Protein AF-A0A959P524-F1 (afdb_monomer_lite)

Sequence (71 aa):
MTKTIFIFLLLVSLSLNAQINSKLQKIISDLPASTNVAISILNANNGEIILEKNSAIPMIPASNTKLFTTA

Secondary structure (DSSP, 8-state):
-HHHHHHHHHHHHHHHHHHHHHHHHHHHHTS-TT----EEEE-TTT--EEEEESTTS----GGGGHHHH--

Foldseek 3Di:
DVVVVVVVVVVVLVVVLVVVVVVVVVVVVPDDPPDDDWDWDADPVPRHTSDTDCPVPDDDCVVVVVVVVVD

Structure (mmCIF, N/CA/C/O backbone):
data_AF-A0A959P524-F1
#
_entry.id   AF-A0A959P524-F1
#
loop_
_atom_site.group_PDB
_atom_site.id
_atom_site.type_symbol
_atom_site.label_atom_id
_atom_site.label_alt_id
_atom_site.label_comp_id
_atom_site.label_asym_id
_atom_site.label_entity_id
_atom_site.label_seq_id
_atom_site.pdbx_PDB_ins_code
_atom_site.Cartn_x
_atom_site.Cartn_y
_atom_site.Cartn_z
_atom_site.occupancy
_atom_site.B_iso_or_equiv
_atom_site.auth_seq_id
_atom_site.auth_comp_id
_atom_site.auth_asym_id
_atom_site.auth_atom_id
_atom_site.pdbx_PDB_model_num
ATOM 1 N N . MET A 1 1 ? 12.746 8.051 -38.865 1.00 59.19 1 MET A N 1
ATOM 2 C CA . MET A 1 1 ? 13.569 7.296 -37.893 1.00 59.19 1 MET A CA 1
ATOM 3 C C . MET A 1 1 ? 13.337 7.728 -36.442 1.00 59.19 1 MET A C 1
ATOM 5 O O . MET A 1 1 ? 13.311 6.879 -35.568 1.00 59.19 1 MET A O 1
ATOM 9 N N . THR A 1 2 ? 13.104 9.015 -36.166 1.00 60.53 2 THR A N 1
ATOM 10 C CA . THR A 1 2 ? 12.841 9.534 -34.806 1.00 60.53 2 THR A CA 1
ATOM 11 C C . THR A 1 2 ? 11.497 9.094 -34.205 1.00 60.53 2 THR A C 1
ATOM 13 O O . THR A 1 2 ? 11.433 8.780 -33.022 1.00 60.53 2 THR A O 1
ATOM 16 N N . LYS A 1 3 ? 10.429 8.991 -35.012 1.00 63.12 3 LYS A N 1
ATOM 17 C CA . LYS A 1 3 ? 9.095 8.567 -34.533 1.00 63.12 3 LYS A CA 1
ATOM 18 C C . LYS A 1 3 ? 9.052 7.118 -34.024 1.00 63.12 3 LYS A C 1
ATOM 20 O O . LYS A 1 3 ? 8.372 6.838 -33.045 1.00 63.12 3 LYS A O 1
ATOM 25 N N . THR A 1 4 ? 9.795 6.207 -34.651 1.00 74.69 4 THR A N 1
ATOM 26 C CA . THR A 1 4 ? 9.860 4.791 -34.249 1.00 74.69 4 THR A CA 1
ATOM 27 C C . THR A 1 4 ? 10.587 4.593 -32.918 1.00 74.69 4 THR A C 1
ATOM 29 O O . THR A 1 4 ? 10.156 3.779 -32.110 1.00 74.69 4 THR A O 1
ATOM 32 N N . ILE A 1 5 ? 11.632 5.382 -32.648 1.00 77.50 5 ILE A N 1
ATOM 33 C CA . ILE A 1 5 ? 12.345 5.378 -31.358 1.00 77.50 5 ILE A CA 1
ATOM 34 C C . ILE A 1 5 ? 11.440 5.884 -30.228 1.00 77.50 5 ILE A C 1
ATOM 36 O O . ILE A 1 5 ? 11.416 5.298 -29.149 1.00 77.50 5 ILE A O 1
ATOM 40 N N . PHE A 1 6 ? 10.648 6.926 -30.489 1.00 73.56 6 PHE A N 1
ATOM 41 C CA . PHE A 1 6 ? 9.716 7.474 -29.502 1.00 73.56 6 PHE A CA 1
ATOM 42 C C . PHE A 1 6 ? 8.618 6.469 -29.114 1.00 73.56 6 PHE A C 1
ATOM 44 O O . PHE A 1 6 ? 8.315 6.303 -27.937 1.00 73.56 6 PHE A O 1
ATOM 51 N N . ILE A 1 7 ? 8.072 5.735 -30.092 1.00 72.88 7 ILE A N 1
ATOM 52 C CA . ILE A 1 7 ? 7.082 4.670 -29.852 1.00 72.88 7 ILE A CA 1
ATOM 53 C C . ILE A 1 7 ? 7.692 3.517 -29.041 1.00 72.88 7 ILE A C 1
ATOM 55 O O . ILE A 1 7 ? 7.049 2.995 -28.135 1.00 72.88 7 ILE A O 1
ATOM 59 N N . PHE A 1 8 ? 8.939 3.140 -29.329 1.00 72.56 8 PHE A N 1
ATOM 60 C CA . PHE A 1 8 ? 9.635 2.092 -28.583 1.00 72.56 8 PHE A CA 1
ATOM 61 C C . PHE A 1 8 ? 9.878 2.483 -27.116 1.00 72.56 8 PHE A C 1
ATOM 63 O O . PHE A 1 8 ? 9.592 1.697 -26.217 1.00 72.56 8 PHE A O 1
ATOM 70 N N . LEU A 1 9 ? 10.323 3.718 -26.858 1.00 68.31 9 LEU A N 1
ATOM 71 C CA . LEU A 1 9 ? 10.496 4.253 -25.499 1.00 68.31 9 LEU A CA 1
ATOM 72 C C . LEU A 1 9 ? 9.179 4.298 -24.713 1.00 68.31 9 LEU A C 1
ATOM 74 O O . LEU A 1 9 ? 9.165 3.959 -23.530 1.00 68.31 9 LEU A O 1
ATOM 78 N N . LEU A 1 10 ? 8.075 4.652 -25.376 1.00 67.12 10 LEU A N 1
ATOM 79 C CA . LEU A 1 10 ? 6.743 4.629 -24.774 1.00 67.12 10 LEU A CA 1
ATOM 80 C C . LEU A 1 10 ? 6.324 3.197 -24.390 1.00 67.12 10 LEU A C 1
ATOM 82 O O . LEU A 1 10 ? 5.826 2.961 -23.299 1.00 67.12 10 LEU A O 1
ATOM 86 N N . LEU A 1 11 ? 6.558 2.205 -25.250 1.00 67.12 11 LEU A N 1
ATOM 87 C CA . LEU A 1 11 ? 6.183 0.813 -24.962 1.00 67.12 11 LEU A CA 1
ATOM 88 C C . LEU A 1 11 ? 6.976 0.214 -23.792 1.00 67.12 11 LEU A C 1
ATOM 90 O O . LEU A 1 11 ? 6.418 -0.524 -22.976 1.00 67.12 11 LEU A O 1
ATOM 94 N N . VAL A 1 12 ? 8.263 0.553 -23.678 1.00 65.75 12 VAL A N 1
ATOM 95 C CA . VAL A 1 12 ? 9.111 0.091 -22.571 1.00 65.75 12 VAL A CA 1
ATOM 96 C C . VAL A 1 12 ? 8.633 0.670 -21.238 1.00 65.75 12 VAL A C 1
ATOM 98 O O . VAL A 1 12 ? 8.515 -0.082 -20.269 1.00 65.75 12 VAL A O 1
ATOM 101 N N . SER A 1 13 ? 8.274 1.957 -21.181 1.00 63.66 13 SER A N 1
ATOM 102 C CA . SER A 1 13 ? 7.767 2.568 -19.944 1.00 63.66 13 SER A CA 1
ATOM 103 C C . SER A 1 13 ? 6.424 1.974 -19.500 1.00 63.66 13 SER A C 1
ATOM 105 O O . SER A 1 13 ? 6.239 1.713 -18.310 1.00 63.66 13 SER A O 1
ATOM 107 N N . LEU A 1 14 ? 5.525 1.650 -20.439 1.00 63.72 14 LEU A N 1
ATOM 108 C CA . LEU A 1 14 ? 4.272 0.952 -20.125 1.00 63.72 14 LEU A CA 1
ATOM 109 C C . LEU A 1 14 ? 4.499 -0.458 -19.546 1.00 63.72 14 LEU A C 1
ATOM 111 O O . LEU A 1 14 ? 3.778 -0.871 -18.636 1.00 63.72 14 LEU A O 1
ATOM 115 N N . SER A 1 15 ? 5.500 -1.198 -20.036 1.00 65.62 15 SER A N 1
ATOM 116 C CA . SER A 1 15 ? 5.774 -2.568 -19.569 1.00 65.62 15 SER A CA 1
ATOM 117 C C . SER A 1 15 ? 6.287 -2.642 -18.125 1.00 65.62 15 SER A C 1
ATOM 119 O O . SER A 1 15 ? 5.963 -3.588 -17.403 1.00 65.62 15 SER A O 1
ATOM 121 N N . LEU A 1 16 ? 7.038 -1.634 -17.670 1.00 66.69 16 LEU A N 1
ATOM 122 C CA . LEU A 1 16 ? 7.644 -1.635 -16.336 1.00 66.69 16 LEU A CA 1
ATOM 123 C C . LEU A 1 16 ? 6.582 -1.463 -15.236 1.00 66.69 16 LEU A C 1
ATOM 125 O O . LEU A 1 16 ? 6.568 -2.198 -14.245 1.00 66.69 16 LEU A O 1
ATOM 129 N N . ASN A 1 17 ? 5.624 -0.560 -15.459 1.00 70.44 17 ASN A N 1
ATOM 130 C CA . ASN A 1 17 ? 4.512 -0.316 -14.535 1.00 70.44 17 ASN 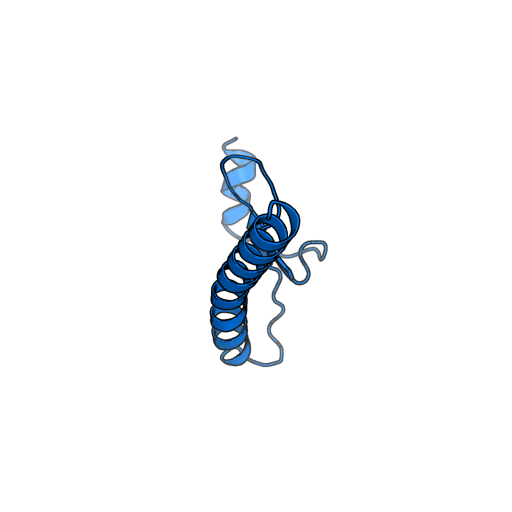A CA 1
ATOM 131 C C . ASN A 1 17 ? 3.550 -1.515 -14.454 1.00 70.44 17 ASN A C 1
ATOM 133 O O . ASN A 1 17 ? 2.955 -1.778 -13.405 1.00 70.44 17 ASN A O 1
ATOM 137 N N . ALA A 1 18 ? 3.440 -2.297 -15.533 1.00 77.81 18 ALA A N 1
ATOM 138 C CA . ALA A 1 18 ? 2.584 -3.479 -15.577 1.00 77.81 18 ALA A CA 1
ATOM 139 C C . ALA A 1 18 ? 3.024 -4.574 -14.585 1.00 77.81 18 ALA A C 1
ATOM 141 O O . ALA A 1 18 ? 2.174 -5.255 -14.008 1.00 77.81 18 ALA A O 1
ATOM 142 N N . GLN A 1 19 ? 4.331 -4.730 -14.337 1.00 85.81 19 GLN A N 1
ATOM 143 C CA . GLN A 1 1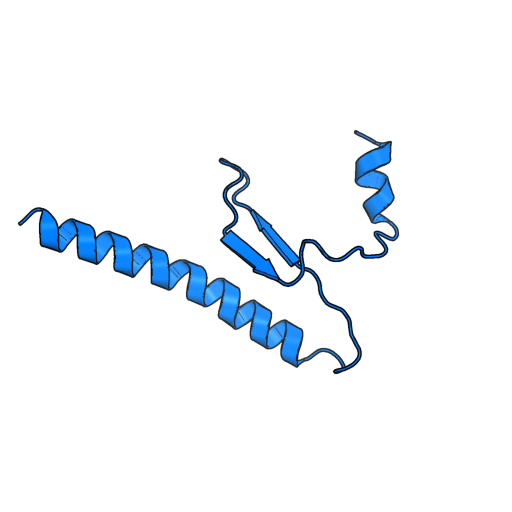9 ? 4.843 -5.757 -13.423 1.00 85.81 19 GLN A CA 1
ATOM 144 C C . GLN A 1 19 ? 4.553 -5.434 -11.950 1.00 85.81 19 GLN A C 1
ATOM 146 O O . GLN A 1 19 ? 4.230 -6.332 -11.171 1.00 85.81 19 GLN A O 1
ATOM 151 N N . ILE A 1 20 ? 4.660 -4.161 -11.558 1.00 86.19 20 ILE A N 1
ATOM 152 C CA . ILE A 1 20 ? 4.319 -3.715 -10.199 1.00 86.19 20 ILE A CA 1
ATOM 153 C C . ILE A 1 20 ? 2.820 -3.902 -9.967 1.00 86.19 20 ILE A C 1
ATOM 155 O O . ILE A 1 20 ? 2.418 -4.485 -8.959 1.00 86.19 20 ILE A O 1
ATOM 159 N N . ASN A 1 21 ? 1.999 -3.483 -10.933 1.00 86.94 21 ASN A N 1
ATOM 160 C CA . ASN A 1 21 ? 0.555 -3.638 -10.845 1.00 86.94 21 ASN A CA 1
ATOM 161 C C . ASN A 1 21 ? 0.147 -5.118 -10.740 1.00 86.94 21 ASN A C 1
ATOM 163 O O . ASN A 1 21 ? -0.629 -5.466 -9.859 1.00 86.94 21 ASN A O 1
ATOM 167 N N . SER A 1 22 ? 0.703 -6.017 -11.563 1.00 90.69 22 SER A N 1
ATOM 168 C CA . SER A 1 22 ? 0.329 -7.441 -11.517 1.00 90.69 22 SER A CA 1
ATOM 169 C C . SER A 1 22 ? 0.677 -8.106 -10.182 1.00 90.69 22 SER A C 1
ATOM 171 O O . SER A 1 22 ? -0.134 -8.858 -9.638 1.00 90.69 22 SER A O 1
ATOM 173 N N . LYS A 1 23 ? 1.843 -7.784 -9.605 1.00 91.50 23 LYS A N 1
ATOM 174 C CA . LYS A 1 23 ? 2.232 -8.258 -8.270 1.00 91.50 23 LYS A CA 1
ATOM 175 C C . LYS A 1 23 ? 1.283 -7.746 -7.191 1.00 91.50 23 LYS A C 1
ATOM 177 O O . LYS A 1 23 ? 0.871 -8.526 -6.339 1.00 91.50 23 LYS A O 1
ATOM 182 N N . LEU A 1 24 ? 0.910 -6.467 -7.240 1.00 91.38 24 LEU A N 1
ATOM 183 C CA . LEU A 1 24 ? -0.042 -5.896 -6.289 1.00 91.38 24 LEU A CA 1
ATOM 184 C C . LEU A 1 24 ? -1.428 -6.515 -6.416 1.00 91.38 24 LEU A C 1
ATOM 186 O O . LEU A 1 24 ? -2.018 -6.850 -5.396 1.00 91.38 24 LEU A O 1
ATOM 190 N N . GLN A 1 25 ? -1.937 -6.711 -7.634 1.00 91.25 25 GLN A N 1
ATOM 191 C CA . GLN A 1 25 ? -3.236 -7.359 -7.827 1.00 91.25 25 GLN A CA 1
ATOM 192 C C . GLN A 1 25 ? -3.241 -8.772 -7.251 1.00 91.25 25 GLN A C 1
ATOM 194 O O . GLN A 1 25 ? -4.206 -9.137 -6.592 1.00 91.25 25 GLN A O 1
ATOM 199 N N . LYS A 1 26 ? -2.146 -9.524 -7.421 1.00 95.25 26 LYS A N 1
ATOM 200 C CA . LYS A 1 26 ? -1.994 -10.847 -6.809 1.00 95.25 26 LYS A CA 1
ATOM 201 C C . LYS A 1 26 ? -2.019 -10.783 -5.276 1.00 95.25 26 LYS A C 1
ATOM 203 O O . LYS A 1 26 ? -2.737 -11.541 -4.645 1.00 95.25 26 LYS A O 1
ATOM 208 N N . ILE A 1 27 ? -1.275 -9.855 -4.672 1.00 95.12 27 ILE A N 1
ATOM 209 C CA . ILE A 1 27 ? -1.277 -9.688 -3.207 1.00 95.12 27 ILE A CA 1
ATOM 210 C C . ILE A 1 27 ? -2.677 -9.314 -2.708 1.00 95.12 27 ILE A C 1
ATOM 212 O O . ILE A 1 27 ? -3.140 -9.848 -1.709 1.00 95.12 27 ILE A O 1
ATOM 216 N N . ILE A 1 28 ? -3.360 -8.404 -3.405 1.00 94.50 28 ILE A N 1
ATOM 217 C CA . ILE A 1 28 ? -4.698 -7.941 -3.027 1.00 94.50 28 ILE A CA 1
ATOM 218 C C . ILE A 1 28 ? -5.736 -9.052 -3.198 1.00 94.50 28 ILE A C 1
ATOM 220 O O . ILE A 1 28 ? -6.632 -9.154 -2.367 1.00 94.50 28 ILE A O 1
ATOM 224 N N . SER A 1 29 ? -5.627 -9.887 -4.237 1.00 94.88 29 SER A N 1
ATOM 225 C CA . SER A 1 29 ? -6.553 -11.007 -4.449 1.00 94.88 29 SER A CA 1
ATOM 226 C C . SER A 1 29 ? -6.451 -12.081 -3.371 1.00 94.88 29 SER A C 1
ATOM 228 O O . SER A 1 29 ? -7.415 -12.809 -3.159 1.00 94.88 29 SER A O 1
ATOM 230 N N . ASP A 1 30 ? -5.308 -12.162 -2.691 1.00 97.31 30 ASP A N 1
ATOM 231 C CA . ASP A 1 30 ? -5.086 -13.105 -1.596 1.00 97.31 30 ASP A CA 1
ATOM 232 C C . ASP A 1 30 ? -5.663 -12.587 -0.257 1.00 97.31 30 ASP A C 1
ATOM 234 O O . ASP A 1 30 ? -5.709 -13.327 0.728 1.00 97.31 30 ASP A O 1
ATOM 238 N N . LEU A 1 31 ? -6.120 -11.327 -0.196 1.00 96.50 31 LEU A N 1
ATOM 239 C CA . LEU A 1 31 ? -6.757 -10.751 0.990 1.00 96.50 31 LEU A CA 1
ATOM 240 C C . LEU A 1 31 ? -8.248 -11.126 1.068 1.00 96.50 31 LEU A C 1
ATOM 242 O O . LEU A 1 31 ? -8.910 -11.286 0.039 1.00 96.50 31 LEU A O 1
ATOM 246 N N . PRO A 1 32 ? -8.830 -11.198 2.280 1.00 97.69 32 PRO A N 1
ATOM 247 C CA . PRO A 1 32 ? -10.273 -11.333 2.441 1.00 97.69 32 PRO A CA 1
ATOM 248 C C . PRO A 1 32 ? -11.040 -10.243 1.682 1.00 97.69 32 PRO A C 1
ATOM 250 O O . PRO A 1 32 ? -10.671 -9.071 1.713 1.00 97.69 32 PRO A O 1
ATOM 253 N N . ALA A 1 33 ? -12.165 -10.608 1.061 1.00 92.50 33 ALA A N 1
ATOM 254 C CA . ALA A 1 33 ? -12.952 -9.685 0.235 1.00 92.50 33 ALA A CA 1
ATOM 255 C C . ALA A 1 33 ? -13.475 -8.447 0.994 1.00 92.50 33 ALA A C 1
ATOM 257 O O . ALA A 1 33 ? -13.772 -7.426 0.383 1.00 92.50 33 ALA A O 1
ATOM 258 N N . SER A 1 34 ? -13.581 -8.523 2.324 1.00 96.12 34 SER A N 1
ATOM 259 C CA . SER A 1 34 ? -13.987 -7.410 3.188 1.00 96.12 34 SER A CA 1
ATOM 260 C C . SER A 1 34 ? -12.846 -6.450 3.547 1.00 96.12 34 SER A C 1
ATOM 262 O O . SER A 1 34 ? -13.072 -5.475 4.263 1.00 96.12 34 SER A O 1
ATOM 264 N N . THR A 1 35 ? -11.608 -6.730 3.134 1.00 95.50 35 THR A N 1
ATOM 265 C CA . THR A 1 35 ? -10.449 -5.898 3.462 1.00 95.50 35 THR A CA 1
ATOM 266 C C . THR A 1 35 ? -10.424 -4.640 2.596 1.00 95.50 35 THR A C 1
ATOM 268 O O . THR A 1 35 ? -10.296 -4.702 1.375 1.00 95.50 35 THR A O 1
ATOM 271 N N . ASN A 1 36 ? -10.478 -3.474 3.241 1.00 94.50 36 ASN A N 1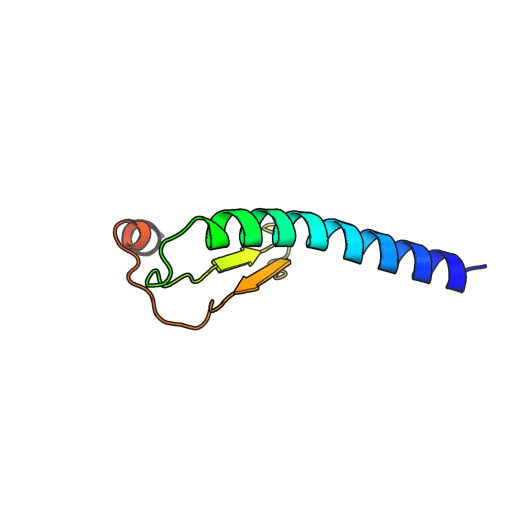
ATOM 272 C CA . ASN A 1 36 ? -10.279 -2.190 2.574 1.00 94.50 36 ASN A CA 1
ATOM 273 C C . ASN A 1 36 ? -8.789 -1.956 2.307 1.00 94.50 36 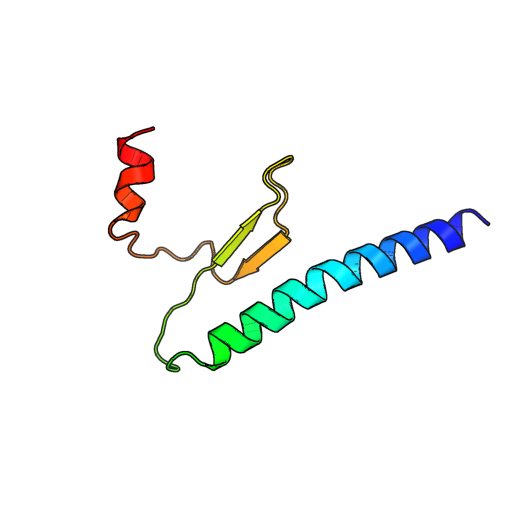ASN A C 1
ATOM 275 O O . ASN A 1 36 ? -7.966 -2.044 3.218 1.00 94.50 36 ASN A O 1
ATOM 279 N N . VAL A 1 37 ? -8.448 -1.623 1.061 1.00 95.25 37 VAL A N 1
ATOM 280 C CA . VAL A 1 37 ? -7.066 -1.396 0.621 1.00 95.25 37 VAL A CA 1
ATOM 281 C C . VAL A 1 37 ? -6.957 -0.037 -0.061 1.00 95.25 37 VAL A C 1
ATOM 283 O O . VAL A 1 37 ? -7.672 0.227 -1.034 1.00 95.25 37 VAL A O 1
ATOM 286 N N . ALA A 1 38 ? -6.018 0.779 0.419 1.00 95.44 38 ALA A N 1
ATOM 287 C CA . ALA A 1 38 ? -5.571 2.016 -0.209 1.00 95.44 38 ALA A CA 1
ATOM 288 C C . ALA A 1 38 ? -4.041 1.996 -0.334 1.00 95.44 38 ALA A C 1
ATOM 290 O O . ALA A 1 38 ? -3.346 1.656 0.623 1.00 95.44 38 ALA A O 1
ATOM 291 N N . ILE A 1 39 ? -3.523 2.301 -1.523 1.00 94.44 39 ILE A N 1
ATOM 292 C CA . ILE A 1 39 ? -2.096 2.239 -1.859 1.00 94.44 39 ILE A CA 1
ATOM 293 C C . ILE A 1 39 ? -1.764 3.427 -2.765 1.00 94.44 39 ILE A C 1
ATOM 295 O O . ILE A 1 39 ? -2.469 3.673 -3.742 1.00 94.44 39 ILE A O 1
ATOM 299 N N . SER A 1 40 ? -0.668 4.122 -2.470 1.00 93.75 40 SER A N 1
ATOM 300 C CA . SER A 1 40 ? -0.021 5.066 -3.384 1.00 93.75 40 SER A CA 1
ATOM 301 C C . SER A 1 40 ? 1.468 4.738 -3.432 1.00 93.75 40 SER A C 1
ATOM 303 O O . SER A 1 40 ? 2.106 4.578 -2.390 1.00 93.75 40 SER A O 1
ATOM 305 N N . ILE A 1 41 ? 2.003 4.561 -4.637 1.00 92.25 41 ILE A N 1
ATOM 306 C CA . ILE A 1 41 ? 3.422 4.321 -4.895 1.00 92.25 41 ILE A CA 1
ATOM 307 C C . ILE A 1 41 ? 3.922 5.484 -5.728 1.00 92.25 41 ILE A C 1
ATOM 309 O O . ILE A 1 41 ? 3.428 5.726 -6.829 1.00 92.25 41 ILE A O 1
ATOM 313 N N . LEU A 1 42 ? 4.937 6.158 -5.208 1.00 93.31 42 LEU A N 1
ATOM 314 C CA . LEU A 1 42 ? 5.565 7.312 -5.827 1.00 93.31 42 LEU A CA 1
ATOM 315 C C . LEU A 1 42 ? 7.047 7.053 -6.076 1.00 93.31 42 LEU A C 1
ATOM 317 O O . LEU A 1 42 ? 7.717 6.346 -5.320 1.00 93.31 42 LEU A O 1
ATOM 321 N N . ASN A 1 43 ? 7.563 7.642 -7.145 1.00 90.75 43 ASN A N 1
ATOM 322 C CA . ASN A 1 43 ? 8.987 7.717 -7.395 1.00 90.75 43 ASN A CA 1
ATOM 323 C C . ASN A 1 43 ? 9.597 8.726 -6.415 1.00 90.75 43 ASN A C 1
ATOM 325 O O . ASN A 1 43 ? 9.304 9.917 -6.465 1.00 90.75 43 ASN A O 1
ATOM 329 N N . ALA A 1 44 ? 10.462 8.249 -5.521 1.00 93.31 44 ALA A N 1
ATOM 330 C CA . ALA A 1 44 ? 11.058 9.075 -4.473 1.00 93.31 44 ALA A CA 1
ATOM 331 C C . ALA A 1 44 ? 11.933 10.228 -5.006 1.00 93.31 44 ALA A C 1
ATOM 333 O O . ALA A 1 44 ? 12.154 11.195 -4.286 1.00 93.31 44 ALA A O 1
ATOM 334 N N . ASN A 1 45 ? 12.424 10.145 -6.249 1.00 95.31 45 ASN A N 1
ATOM 335 C CA . ASN A 1 45 ? 13.309 11.164 -6.818 1.00 95.31 45 ASN A CA 1
ATOM 336 C C . ASN A 1 45 ? 12.551 12.389 -7.343 1.00 95.31 45 ASN A C 1
ATOM 338 O O . ASN A 1 45 ? 13.090 13.491 -7.317 1.00 95.31 45 ASN A O 1
ATOM 342 N N . ASN A 1 46 ? 11.337 12.201 -7.868 1.00 94.69 46 ASN A N 1
ATOM 343 C CA . ASN A 1 46 ? 10.582 13.261 -8.549 1.00 94.69 46 ASN A CA 1
ATOM 344 C C . ASN A 1 46 ? 9.128 13.406 -8.064 1.00 94.69 46 ASN A C 1
ATOM 346 O O . ASN A 1 46 ? 8.423 14.295 -8.532 1.00 94.69 46 ASN A O 1
ATOM 350 N N . GLY A 1 47 ? 8.676 12.559 -7.137 1.00 92.12 47 GLY A N 1
ATOM 351 C CA . GLY A 1 47 ? 7.317 12.578 -6.598 1.00 92.12 47 GLY A CA 1
ATOM 352 C C . GLY A 1 47 ? 6.243 12.080 -7.567 1.00 92.12 47 GLY A C 1
ATOM 353 O O . GLY A 1 47 ? 5.064 12.123 -7.224 1.00 92.12 47 G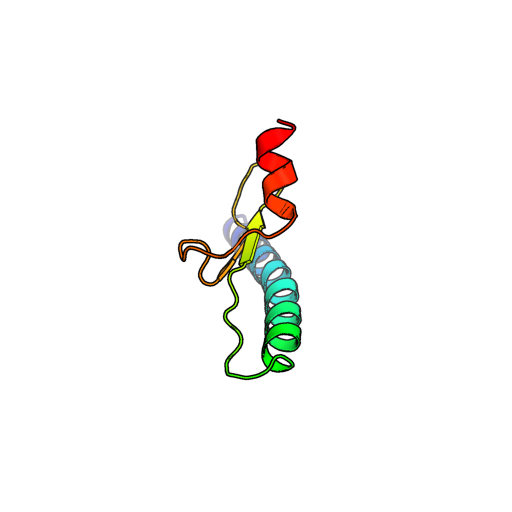LY A O 1
ATOM 354 N N . GLU A 1 48 ? 6.612 11.603 -8.760 1.00 91.69 48 GLU A N 1
ATOM 355 C CA . GLU A 1 48 ? 5.642 11.096 -9.728 1.00 91.69 48 GLU A CA 1
ATOM 356 C C . GLU A 1 48 ? 4.961 9.838 -9.200 1.00 91.69 48 GLU A C 1
ATOM 358 O O . GLU A 1 48 ? 5.605 8.908 -8.708 1.00 91.69 48 GLU A O 1
ATOM 363 N N . ILE A 1 49 ? 3.641 9.792 -9.348 1.00 88.69 49 ILE A N 1
ATOM 364 C CA . ILE A 1 49 ? 2.845 8.623 -9.003 1.00 88.69 49 ILE A CA 1
ATOM 365 C C . ILE A 1 49 ? 3.119 7.519 -10.027 1.00 88.69 49 ILE A C 1
ATOM 367 O O . ILE A 1 49 ? 2.865 7.668 -11.220 1.00 88.69 49 ILE A O 1
ATOM 371 N N . ILE A 1 50 ? 3.603 6.385 -9.533 1.00 89.38 50 ILE A N 1
ATOM 372 C CA . ILE A 1 50 ? 3.799 5.156 -10.304 1.00 89.38 50 ILE A CA 1
ATOM 373 C C . ILE A 1 50 ? 2.495 4.349 -10.322 1.00 89.38 50 ILE A C 1
ATOM 375 O O . ILE A 1 50 ? 2.143 3.754 -11.341 1.00 89.38 50 ILE A O 1
ATOM 379 N N . LEU A 1 51 ? 1.785 4.304 -9.189 1.00 89.81 51 LEU A N 1
ATOM 380 C CA . LEU A 1 51 ? 0.532 3.567 -9.044 1.00 89.81 51 LEU A CA 1
ATOM 381 C C . LEU A 1 51 ? -0.309 4.111 -7.890 1.00 89.81 51 LEU A C 1
ATOM 383 O O . LEU A 1 51 ? 0.210 4.356 -6.804 1.00 89.81 51 LEU A O 1
ATOM 387 N N . GLU A 1 52 ? -1.622 4.180 -8.097 1.00 91.38 52 GLU A N 1
ATOM 388 C CA . GLU A 1 52 ? -2.595 4.499 -7.056 1.00 91.38 52 GLU A CA 1
ATOM 389 C C . GLU A 1 52 ? -3.788 3.550 -7.072 1.00 91.38 52 GLU A C 1
ATOM 391 O O . GLU A 1 52 ? -4.281 3.130 -8.118 1.00 91.38 52 GLU A O 1
ATOM 396 N N . LYS A 1 53 ? -4.277 3.235 -5.876 1.00 91.81 53 LYS A N 1
ATOM 397 C CA . LYS A 1 53 ? -5.538 2.539 -5.643 1.00 91.81 53 LYS A CA 1
ATOM 398 C C . LYS A 1 53 ? -6.168 3.149 -4.406 1.00 91.81 53 LYS A C 1
ATOM 400 O O . LYS A 1 53 ? -5.602 3.022 -3.326 1.00 91.81 53 LYS A O 1
ATOM 405 N N . ASN A 1 54 ? -7.336 3.772 -4.552 1.00 93.81 54 ASN A N 1
ATOM 406 C CA . ASN A 1 54 ? -8.105 4.326 -3.432 1.00 93.81 54 ASN A CA 1
ATOM 407 C C . ASN A 1 54 ? -7.300 5.275 -2.513 1.00 93.81 54 ASN A C 1
ATOM 409 O O . ASN A 1 54 ? -7.634 5.407 -1.340 1.00 93.81 54 ASN A O 1
ATOM 413 N N . SER A 1 55 ? -6.239 5.923 -3.012 1.00 90.56 55 SER A N 1
ATOM 414 C CA . SER A 1 55 ? -5.297 6.715 -2.200 1.00 90.56 55 SER A CA 1
ATOM 415 C C . SER A 1 55 ? -5.943 7.929 -1.525 1.00 90.56 55 SER A C 1
ATOM 417 O O . SER A 1 55 ? -5.486 8.356 -0.470 1.00 90.56 55 SER A O 1
ATOM 419 N N . ALA A 1 56 ? -7.035 8.448 -2.093 1.00 92.94 56 ALA A N 1
ATOM 420 C CA . ALA A 1 56 ? -7.812 9.551 -1.530 1.00 92.94 56 ALA A CA 1
ATOM 421 C C . ALA A 1 56 ? -8.831 9.122 -0.452 1.00 92.94 56 ALA A C 1
ATOM 423 O O . ALA A 1 56 ? -9.479 9.979 0.147 1.00 92.94 56 ALA A O 1
ATOM 424 N N . ILE A 1 57 ? -9.014 7.817 -0.211 1.00 93.81 57 ILE A N 1
ATOM 425 C CA . ILE A 1 57 ? -9.947 7.325 0.809 1.00 93.81 57 ILE A CA 1
ATOM 426 C C . ILE A 1 57 ? -9.270 7.407 2.187 1.00 93.81 57 ILE A C 1
ATOM 428 O O . ILE A 1 57 ? -8.179 6.857 2.352 1.00 93.81 57 ILE A O 1
ATOM 432 N N . PRO A 1 58 ? -9.896 8.041 3.198 1.00 93.88 58 PRO A N 1
ATOM 433 C CA . PRO A 1 58 ? -9.354 8.071 4.552 1.00 93.88 58 PRO A CA 1
ATOM 434 C C . PRO A 1 58 ? -9.178 6.661 5.127 1.00 93.88 58 PRO A C 1
ATOM 436 O O . PRO A 1 58 ? -10.103 5.850 5.109 1.00 93.88 58 PRO A O 1
ATOM 439 N N . MET A 1 59 ? -7.999 6.389 5.684 1.00 94.62 59 MET A N 1
ATOM 440 C CA . MET A 1 59 ? -7.654 5.118 6.325 1.00 94.62 59 MET A CA 1
ATOM 441 C C . MET A 1 59 ? -7.102 5.371 7.727 1.00 94.62 59 MET A C 1
ATOM 443 O O . MET A 1 59 ? -6.549 6.434 8.002 1.00 94.62 59 MET A O 1
ATOM 447 N N . ILE A 1 60 ? -7.224 4.384 8.617 1.00 94.81 60 ILE A N 1
ATOM 448 C CA . ILE A 1 60 ? -6.638 4.455 9.960 1.00 94.81 60 ILE A CA 1
ATOM 449 C C . ILE A 1 60 ? -5.116 4.245 9.836 1.00 94.81 60 ILE A C 1
ATOM 451 O O . ILE A 1 60 ? -4.696 3.158 9.439 1.00 94.81 60 ILE A O 1
ATOM 455 N N . PRO A 1 61 ? -4.269 5.230 10.191 1.00 93.00 61 PRO A N 1
ATOM 456 C CA . PRO A 1 61 ? -2.816 5.139 10.000 1.00 93.00 61 PRO A CA 1
ATOM 457 C C . PRO A 1 61 ? -2.103 4.229 11.019 1.00 93.00 61 PRO A C 1
ATOM 459 O O . PRO A 1 61 ? -0.935 3.894 10.831 1.00 93.00 61 PRO A O 1
ATOM 462 N N . ALA A 1 62 ? -2.776 3.822 12.102 1.00 94.31 62 ALA A N 1
ATOM 463 C CA . ALA A 1 62 ? -2.209 3.016 13.188 1.00 94.31 62 ALA A CA 1
ATOM 464 C C . ALA A 1 62 ? -0.871 3.595 13.701 1.00 94.31 62 ALA A C 1
ATOM 466 O O . ALA A 1 62 ? -0.789 4.777 14.032 1.00 94.31 62 ALA A O 1
ATOM 467 N N . SER A 1 63 ? 0.198 2.797 13.773 1.00 95.69 63 SER A N 1
ATOM 468 C CA . SER A 1 63 ? 1.513 3.284 14.206 1.00 95.69 63 SER A CA 1
ATOM 469 C C . SER A 1 63 ? 2.177 4.248 13.221 1.00 95.69 63 SER A C 1
ATOM 471 O O . SER A 1 63 ? 3.113 4.935 13.622 1.00 95.69 63 SER A O 1
ATOM 473 N N . ASN A 1 64 ? 1.713 4.341 11.969 1.00 94.12 64 ASN A N 1
ATOM 474 C CA . ASN A 1 64 ? 2.289 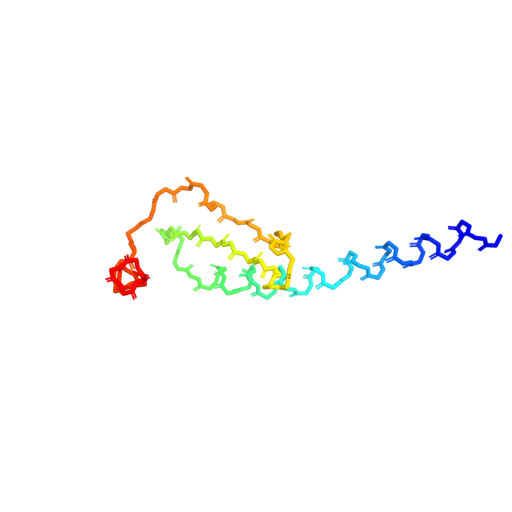5.258 10.981 1.00 94.12 64 ASN A CA 1
ATOM 475 C C . ASN A 1 64 ? 1.973 6.725 11.295 1.00 94.12 64 ASN A C 1
ATOM 477 O O . ASN A 1 64 ? 2.658 7.599 10.774 1.00 94.12 64 ASN A O 1
ATOM 481 N N . THR A 1 65 ? 1.047 7.015 12.222 1.00 95.19 65 THR A N 1
ATOM 482 C CA . THR A 1 65 ? 0.898 8.353 12.827 1.00 95.19 65 THR A CA 1
ATOM 483 C C . THR A 1 65 ? 2.233 8.897 13.341 1.00 95.19 65 THR A C 1
ATOM 485 O O . THR A 1 65 ? 2.471 10.099 13.272 1.00 95.19 65 THR A O 1
ATOM 488 N N . LYS A 1 66 ? 3.139 8.014 13.791 1.00 95.62 66 LYS A N 1
ATOM 489 C CA . LYS A 1 66 ? 4.476 8.394 14.263 1.00 95.62 66 LYS A CA 1
ATOM 490 C C . LYS A 1 66 ? 5.268 9.177 13.218 1.00 95.62 66 LYS A C 1
ATOM 492 O O . LYS A 1 66 ? 5.956 10.111 13.601 1.00 95.62 66 LYS A O 1
ATOM 497 N N . LEU A 1 67 ? 5.114 8.856 11.930 1.00 93.56 67 LEU A N 1
ATOM 498 C CA . LEU A 1 67 ? 5.802 9.552 10.836 1.00 93.56 67 LEU A CA 1
ATOM 499 C C . LEU A 1 67 ? 5.452 11.044 10.774 1.00 93.56 67 LEU A C 1
ATOM 501 O O . LEU A 1 67 ? 6.266 11.834 10.315 1.00 93.56 67 LEU A O 1
ATOM 505 N N . PHE A 1 68 ? 4.267 11.430 11.255 1.00 90.56 68 PHE A N 1
ATOM 506 C CA . PHE A 1 68 ? 3.800 12.818 11.260 1.00 90.56 68 PHE A CA 1
ATOM 507 C C . PHE A 1 68 ? 4.109 13.554 12.564 1.00 90.56 68 PHE A C 1
ATOM 509 O O . PHE A 1 68 ? 4.090 14.777 12.590 1.00 90.56 68 PHE A O 1
ATOM 516 N N . THR A 1 69 ? 4.378 12.830 13.651 1.00 90.94 69 THR A N 1
ATOM 517 C CA . THR A 1 69 ? 4.748 13.434 14.941 1.00 90.94 69 THR A CA 1
ATOM 518 C C . THR A 1 69 ? 6.257 13.571 15.126 1.00 90.94 69 THR A C 1
ATOM 520 O O . THR A 1 69 ? 6.690 14.284 16.022 1.00 90.94 69 THR A O 1
ATOM 523 N N . THR A 1 70 ? 7.057 12.850 14.335 1.00 82.25 70 THR A N 1
ATOM 524 C CA . THR A 1 70 ? 8.529 12.913 14.366 1.00 82.25 70 THR A CA 1
ATOM 525 C C . THR A 1 70 ? 9.132 13.832 13.305 1.00 82.25 70 THR A C 1
ATOM 527 O O . THR A 1 70 ? 10.353 13.962 13.275 1.00 82.25 70 THR A O 1
ATOM 530 N N . ALA A 1 71 ? 8.307 14.364 12.399 1.00 56.50 71 ALA A N 1
ATOM 531 C CA . ALA A 1 71 ? 8.730 15.225 11.297 1.00 56.50 71 ALA A CA 1
ATOM 532 C C . ALA A 1 71 ? 9.031 16.657 11.758 1.00 56.50 71 ALA A C 1
ATOM 534 O O . ALA A 1 71 ? 8.379 17.115 12.725 1.00 56.50 71 ALA A O 1
#

Radius of gyration: 16.91 Å; chains: 1; bounding box: 28×28×53 Å

pLDDT: mean 86.1, std 11.8, range [56.5, 97.69]